Protein AF-A0AA35RY18-F1 (afdb_monomer_lite)

Sequence (149 aa):
MKRLQQLGIGSKKKQAEPLTDEEEEVLWQKGLLGDHTPKAIINTTVFMNGLYFALRSGKEHRELRFNPSQISLVERTGERPYLEYTEDGSKNRPGGLRGLRIGHKTVKHHANLTDPSRCFVRLFSLYKSRCPPNPKSNSFYLQCLLVFS

Structure (mmCIF, N/CA/C/O backbone):
data_AF-A0AA35RY18-F1
#
_entry.id   AF-A0AA35RY18-F1
#
loop_
_atom_site.group_PDB
_atom_site.id
_atom_site.type_symbol
_atom_site.label_atom_id
_atom_site.label_alt_id
_atom_site.label_comp_id
_atom_site.label_asym_id
_atom_site.label_entity_id
_atom_site.label_seq_id
_atom_site.pdbx_PDB_ins_code
_atom_site.Cartn_x
_atom_site.Cartn_y
_atom_site.Cartn_z
_atom_site.occupancy
_atom_site.B_iso_or_equiv
_atom_site.auth_seq_id
_atom_site.auth_comp_id
_atom_site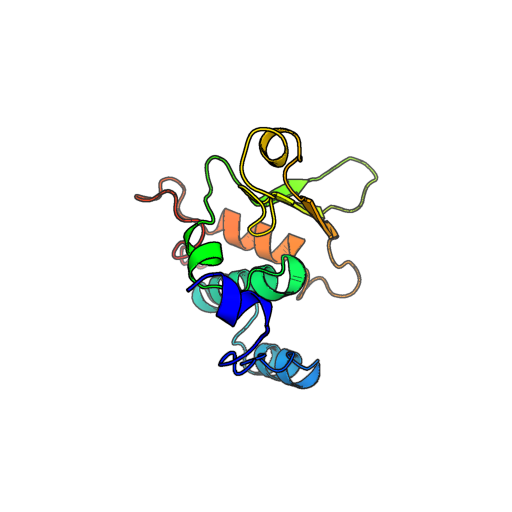.auth_asym_id
_atom_site.auth_atom_id
_atom_site.pdbx_PDB_model_num
ATOM 1 N N . MET A 1 1 ? -12.825 37.585 -1.416 1.00 48.09 1 MET A N 1
ATOM 2 C CA . MET A 1 1 ? -12.818 36.177 -0.943 1.00 48.09 1 MET A CA 1
ATOM 3 C C . MET A 1 1 ? -11.485 35.710 -0.345 1.00 48.09 1 MET A C 1
ATOM 5 O O . MET A 1 1 ? -11.515 35.216 0.772 1.00 48.09 1 MET A O 1
ATOM 9 N N . LYS A 1 2 ? -10.320 35.892 -0.995 1.00 54.00 2 LYS A N 1
ATOM 10 C CA . LYS A 1 2 ? -9.019 35.376 -0.489 1.00 54.00 2 LYS A CA 1
ATOM 11 C C . LYS A 1 2 ? -8.588 35.881 0.907 1.00 54.00 2 LYS A C 1
ATOM 13 O O . LYS A 1 2 ? -7.936 35.144 1.635 1.00 54.00 2 LYS A O 1
ATOM 18 N N . ARG A 1 3 ? -8.985 37.100 1.302 1.00 56.06 3 ARG A N 1
ATOM 19 C CA . ARG A 1 3 ? -8.603 37.723 2.588 1.00 56.06 3 ARG A CA 1
ATOM 20 C C . ARG A 1 3 ? -9.303 37.104 3.809 1.00 56.06 3 ARG A C 1
ATOM 22 O O . ARG A 1 3 ? -8.700 37.012 4.864 1.00 56.06 3 ARG A O 1
ATOM 29 N N . LEU A 1 4 ? -10.547 36.636 3.662 1.00 60.56 4 LEU A N 1
ATOM 30 C CA . LEU A 1 4 ? -11.322 36.047 4.767 1.00 60.56 4 LEU A CA 1
ATOM 31 C C . LEU A 1 4 ? -10.869 34.616 5.093 1.00 60.56 4 LEU A C 1
ATOM 33 O O . LEU A 1 4 ? -10.753 34.260 6.260 1.00 60.56 4 LEU A O 1
ATOM 37 N N . GLN A 1 5 ? -10.521 33.828 4.068 1.00 59.25 5 GLN A N 1
ATOM 38 C CA . GLN A 1 5 ? -9.942 32.492 4.250 1.00 59.25 5 GLN A CA 1
ATOM 39 C C . GLN A 1 5 ? -8.547 32.544 4.893 1.00 59.25 5 GLN A C 1
ATOM 41 O O . GLN A 1 5 ? -8.233 31.682 5.708 1.00 59.25 5 GLN A O 1
ATOM 46 N N . GLN A 1 6 ? -7.737 33.571 4.590 1.00 61.38 6 GLN A N 1
ATOM 47 C CA . GLN A 1 6 ? -6.447 33.806 5.260 1.00 61.38 6 GLN A CA 1
ATOM 48 C C . GLN A 1 6 ? -6.588 34.107 6.758 1.00 61.38 6 GLN A C 1
ATOM 50 O O . GLN A 1 6 ? -5.695 33.768 7.524 1.00 61.38 6 GLN A O 1
ATOM 55 N N . LEU A 1 7 ? -7.706 34.708 7.176 1.00 70.44 7 LEU A N 1
ATOM 56 C CA . LEU A 1 7 ? -7.999 35.018 8.579 1.00 70.44 7 LEU A CA 1
ATOM 57 C C . LEU A 1 7 ? -8.686 33.853 9.318 1.00 70.44 7 LEU A C 1
ATOM 59 O O . LEU A 1 7 ? -9.008 33.982 10.493 1.00 70.44 7 LEU A O 1
ATOM 63 N N . GLY A 1 8 ? -8.954 32.727 8.642 1.00 60.09 8 GLY A N 1
ATOM 64 C CA . GLY A 1 8 ? -9.617 31.554 9.229 1.00 60.09 8 GLY A CA 1
ATOM 65 C C . GLY A 1 8 ? -11.109 31.736 9.545 1.00 60.09 8 GLY A C 1
ATOM 66 O O . GLY A 1 8 ? -11.744 30.813 10.056 1.00 60.09 8 GLY A O 1
ATOM 67 N N . ILE A 1 9 ? -11.693 32.893 9.221 1.00 65.25 9 ILE A N 1
ATOM 68 C CA . ILE A 1 9 ? -13.083 33.232 9.539 1.00 65.25 9 ILE A CA 1
ATOM 69 C C . ILE A 1 9 ? -14.016 32.447 8.602 1.00 65.25 9 ILE A C 1
ATOM 71 O O . ILE A 1 9 ? -14.036 32.676 7.393 1.00 65.25 9 ILE A O 1
ATOM 75 N N . GLY A 1 10 ? -14.778 31.503 9.169 1.00 60.22 10 GLY A N 1
ATOM 76 C CA . GLY A 1 10 ? -15.750 30.655 8.457 1.00 60.22 10 GLY A CA 1
ATOM 77 C C . GLY A 1 10 ? -15.300 29.212 8.179 1.00 60.22 10 GLY A C 1
ATOM 78 O O . GLY A 1 10 ? -16.104 28.403 7.717 1.00 60.22 10 GLY A O 1
ATOM 79 N N . SER A 1 11 ? -14.055 28.846 8.497 1.00 60.34 11 SER A N 1
ATOM 80 C CA . SER A 1 11 ? -13.542 27.485 8.292 1.00 60.34 11 SER A CA 1
ATOM 81 C C . SER A 1 11 ? -13.791 26.604 9.519 1.00 60.34 11 SER A C 1
ATOM 83 O O . SER A 1 11 ? -12.956 26.529 10.418 1.00 60.34 11 SER A O 1
ATOM 85 N N . LYS A 1 12 ? -14.917 25.879 9.562 1.00 67.19 12 LYS A N 1
ATOM 86 C CA . LYS A 1 12 ? -15.060 24.751 10.500 1.00 67.19 12 LYS A CA 1
ATOM 87 C C . LYS A 1 12 ? -14.121 23.630 10.050 1.00 67.19 12 LYS A C 1
ATOM 89 O O . LYS A 1 12 ? -14.361 23.007 9.016 1.00 67.19 12 LYS A O 1
ATOM 94 N N . LYS A 1 13 ? -13.046 23.380 10.802 1.00 62.50 13 LYS A N 1
ATOM 95 C CA . LYS A 1 13 ? -12.167 22.226 10.574 1.00 62.50 13 LYS A CA 1
ATOM 96 C C . LYS A 1 13 ? -12.977 20.947 10.809 1.00 62.50 13 LYS A C 1
ATOM 98 O O . LYS A 1 13 ? -13.270 20.607 11.947 1.00 62.50 13 LYS A O 1
ATOM 103 N N . LYS A 1 14 ? -13.367 20.262 9.733 1.00 66.62 14 LYS A N 1
ATOM 104 C CA . LYS A 1 14 ? -13.904 18.896 9.783 1.00 66.62 14 LYS A CA 1
ATOM 105 C C . LYS A 1 14 ? -12.731 17.932 9.638 1.00 66.62 14 LYS A C 1
ATOM 107 O O . LYS A 1 14 ? -12.422 17.499 8.531 1.00 66.62 14 LYS A O 1
ATOM 112 N N . GLN A 1 15 ? -12.007 17.714 10.729 1.00 70.81 15 GLN A N 1
ATOM 113 C CA . GLN A 1 15 ? -10.940 16.722 10.762 1.00 70.81 15 GLN A CA 1
ATOM 114 C C . GLN A 1 15 ? -11.571 15.347 10.991 1.00 70.81 15 GLN A C 1
ATOM 116 O O . GLN A 1 15 ? -12.413 15.211 11.872 1.00 70.81 15 GLN A O 1
ATOM 121 N N . ALA A 1 16 ? -11.207 14.367 10.165 1.00 74.25 16 ALA A N 1
ATOM 122 C CA . ALA A 1 16 ? -11.584 12.982 10.414 1.00 74.25 16 ALA A CA 1
ATOM 123 C C . ALA A 1 16 ? -10.782 12.447 11.606 1.00 74.25 16 ALA A C 1
ATOM 125 O O . ALA A 1 16 ? -9.601 12.784 11.752 1.00 74.25 16 ALA A O 1
ATOM 126 N N . GLU A 1 17 ? -11.429 11.640 12.439 1.00 83.00 17 GLU A N 1
ATOM 127 C CA . GLU A 1 17 ? -10.763 10.906 13.512 1.00 83.00 17 GLU A CA 1
ATOM 128 C C . GLU A 1 17 ? -9.800 9.868 12.908 1.00 83.00 17 GLU A C 1
ATOM 130 O O . GLU A 1 17 ? -10.065 9.347 11.817 1.00 83.00 17 GLU A O 1
ATOM 135 N N . PRO A 1 18 ? -8.636 9.631 13.538 1.00 85.12 18 PRO A N 1
ATOM 136 C CA . PRO A 1 18 ? -7.722 8.586 13.098 1.00 85.12 18 PRO A CA 1
ATOM 137 C C . PRO A 1 18 ? -8.338 7.204 13.343 1.00 85.12 18 PRO A C 1
ATOM 139 O O . PRO A 1 18 ? -9.027 7.011 14.338 1.00 85.12 18 PRO A O 1
ATOM 142 N N . LEU A 1 19 ? -8.044 6.256 12.452 1.00 87.94 19 LEU A N 1
ATOM 143 C CA . LEU A 1 19 ? -8.371 4.845 12.651 1.00 87.94 19 LEU A CA 1
ATOM 144 C C . LEU A 1 19 ? -7.549 4.288 13.821 1.00 87.94 19 LEU A C 1
ATOM 146 O O . LEU A 1 19 ? -6.339 4.533 13.861 1.00 87.94 19 LEU A O 1
ATOM 150 N N . THR A 1 20 ? -8.178 3.550 14.736 1.00 94.44 20 THR A N 1
ATOM 151 C CA . THR A 1 20 ? -7.463 2.867 15.829 1.00 94.44 20 THR A CA 1
ATOM 152 C C . THR A 1 20 ? -7.016 1.456 15.440 1.00 94.44 20 THR A C 1
ATOM 154 O O . THR A 1 20 ? -7.559 0.844 14.516 1.00 94.44 20 THR A O 1
ATOM 157 N N . ASP A 1 21 ? -6.039 0.916 16.172 1.00 93.19 21 ASP A N 1
ATOM 158 C CA . ASP A 1 21 ? -5.541 -0.447 15.957 1.00 93.19 21 ASP A CA 1
ATOM 159 C C . ASP A 1 21 ? -6.649 -1.491 16.199 1.00 93.19 21 ASP A C 1
ATOM 161 O O . ASP A 1 21 ? -6.733 -2.495 15.491 1.00 93.19 21 ASP A O 1
ATOM 165 N N . GLU A 1 22 ? -7.552 -1.240 17.153 1.00 96.31 22 GLU A N 1
ATOM 166 C CA . GLU A 1 22 ? -8.703 -2.105 17.428 1.00 96.31 22 GLU A CA 1
ATOM 167 C C . GLU A 1 22 ? -9.728 -2.074 16.290 1.00 96.31 22 GLU A C 1
ATOM 169 O O . GLU A 1 22 ? -10.279 -3.114 15.923 1.00 96.31 22 GLU A O 1
ATOM 174 N N . GLU A 1 23 ? -9.990 -0.899 15.712 1.00 95.44 23 GLU A N 1
ATOM 175 C CA . GLU A 1 23 ? -10.873 -0.776 14.552 1.00 95.44 23 GLU A CA 1
ATOM 176 C C . GLU A 1 23 ? -10.293 -1.507 13.342 1.00 95.44 23 GLU A C 1
ATOM 178 O O . GLU A 1 23 ? -11.022 -2.236 12.663 1.00 95.44 23 GLU A O 1
ATOM 183 N N . GLU A 1 24 ? -8.987 -1.365 13.094 1.00 95.62 24 GLU A N 1
ATOM 184 C CA . GLU A 1 24 ? -8.292 -2.129 12.059 1.00 95.62 24 GLU A CA 1
ATOM 185 C C . GLU A 1 24 ? -8.408 -3.639 12.316 1.00 95.62 24 GLU A C 1
ATOM 187 O O . GLU A 1 24 ? -8.781 -4.392 11.410 1.00 95.62 24 GLU A O 1
ATOM 192 N N . GLU A 1 25 ? -8.154 -4.094 13.543 1.00 96.81 25 GLU A N 1
ATOM 193 C CA . GLU A 1 25 ? -8.248 -5.508 13.912 1.00 96.81 25 GLU A CA 1
ATOM 194 C C . GLU A 1 25 ? -9.650 -6.075 13.660 1.00 96.81 25 GLU A C 1
ATOM 196 O O . GLU A 1 25 ? -9.791 -7.170 13.109 1.00 96.81 25 GLU A O 1
ATOM 201 N N . VAL A 1 26 ? -10.704 -5.313 13.959 1.00 97.69 26 VAL A N 1
ATOM 202 C CA . VAL A 1 26 ? -12.087 -5.714 13.661 1.00 97.69 26 VAL A CA 1
ATOM 203 C C . VAL A 1 26 ? -12.305 -5.924 12.158 1.00 97.69 26 VAL A C 1
ATOM 205 O O . VAL A 1 26 ? -13.037 -6.842 11.773 1.00 97.69 26 VAL A O 1
ATOM 208 N N . LEU A 1 27 ? -11.690 -5.115 11.28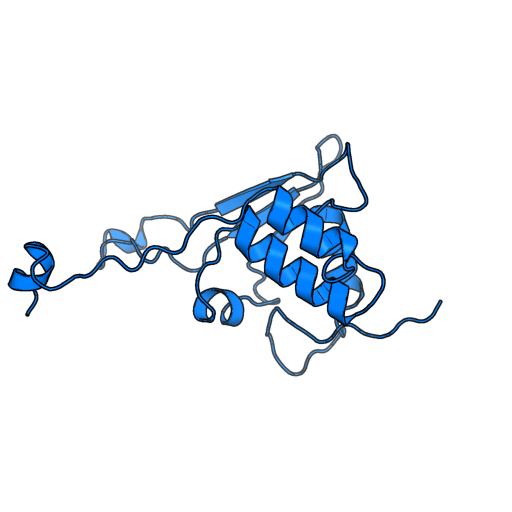8 1.00 97.44 27 LEU A N 1
ATOM 209 C CA . LEU A 1 27 ? -11.796 -5.290 9.834 1.00 97.44 27 LEU A CA 1
ATOM 210 C C . LEU A 1 27 ? -11.132 -6.594 9.369 1.00 97.44 27 LEU A C 1
ATOM 212 O O . LEU A 1 27 ? -11.686 -7.288 8.507 1.00 97.44 27 LEU A O 1
ATOM 216 N N . TRP A 1 28 ? -9.983 -6.941 9.952 1.00 97.56 28 TRP A N 1
ATOM 217 C CA . TRP A 1 28 ? -9.296 -8.208 9.694 1.00 97.56 28 TRP A CA 1
ATOM 218 C C . TRP A 1 28 ? -10.116 -9.405 10.182 1.00 97.56 28 TRP A C 1
ATOM 220 O O . TRP A 1 28 ? -10.385 -10.320 9.404 1.00 97.56 28 TRP A O 1
ATOM 230 N N . GLN A 1 29 ? -10.585 -9.377 11.431 1.00 97.19 29 GLN A N 1
ATOM 231 C CA . GLN A 1 29 ? -11.355 -10.472 12.034 1.00 97.19 29 GLN A CA 1
ATOM 232 C C . GLN A 1 29 ? -12.682 -10.735 11.321 1.00 97.19 29 GLN A C 1
ATOM 234 O O . GLN A 1 29 ? -13.103 -11.882 11.186 1.00 97.19 29 GLN A O 1
ATOM 239 N N . LYS A 1 30 ? -13.337 -9.682 10.820 1.00 97.19 30 LYS A N 1
ATOM 240 C CA . LYS A 1 30 ? -14.575 -9.808 10.037 1.00 97.19 30 LYS A CA 1
ATOM 241 C C . LYS A 1 30 ? -14.348 -10.264 8.592 1.00 97.19 30 LYS A C 1
ATOM 243 O O . LYS A 1 30 ? -15.320 -10.371 7.847 1.00 97.19 30 LYS A O 1
ATOM 248 N N . GLY A 1 31 ? -13.102 -10.485 8.167 1.00 96.31 31 GLY A N 1
ATOM 249 C CA . GLY A 1 31 ? -12.779 -10.849 6.786 1.00 96.31 31 GLY A CA 1
ATOM 250 C C . GLY A 1 31 ? -13.100 -9.741 5.779 1.00 96.31 31 GLY A C 1
ATOM 251 O O . GLY A 1 31 ? -13.312 -10.005 4.598 1.00 96.31 31 GLY A O 1
ATOM 252 N N . LEU A 1 32 ? -13.167 -8.480 6.217 1.00 97.00 32 LEU A N 1
ATOM 253 C CA . LEU A 1 32 ? -13.320 -7.352 5.291 1.00 97.00 32 LEU A CA 1
ATOM 254 C C . LEU A 1 32 ? -12.003 -7.046 4.570 1.00 97.00 32 LEU A C 1
ATOM 256 O O . LEU A 1 32 ? -12.029 -6.529 3.447 1.00 97.00 32 LEU A O 1
ATOM 260 N N . LEU A 1 33 ? -10.890 -7.403 5.214 1.00 97.94 33 LEU A N 1
ATOM 261 C CA . LEU A 1 33 ? -9.527 -7.369 4.701 1.00 97.94 33 LEU A CA 1
ATOM 262 C C . LEU A 1 33 ? -8.968 -8.800 4.579 1.00 97.94 33 LEU A C 1
ATOM 264 O O . LEU A 1 33 ? -9.484 -9.745 5.175 1.00 97.94 33 LEU A O 1
ATOM 268 N N . GLY A 1 34 ? -7.916 -8.964 3.785 1.00 96.50 34 GLY A N 1
ATOM 269 C CA . GLY A 1 34 ? -7.284 -10.237 3.453 1.00 96.50 34 GLY A CA 1
ATOM 270 C C . GLY A 1 34 ? -7.345 -10.576 1.966 1.00 96.50 34 GLY A C 1
ATOM 271 O O . GLY A 1 34 ? -7.649 -9.742 1.113 1.00 96.50 34 GLY A O 1
ATOM 272 N N . ASP A 1 35 ? -7.036 -11.832 1.658 1.00 95.81 35 ASP A N 1
ATOM 273 C CA . ASP A 1 35 ? -6.864 -12.342 0.295 1.00 95.81 35 ASP A CA 1
ATOM 274 C C . ASP A 1 35 ? -7.777 -13.521 -0.075 1.00 95.81 35 ASP A C 1
ATOM 276 O O . ASP A 1 35 ? -7.679 -14.078 -1.168 1.00 95.81 35 ASP A O 1
ATOM 280 N N . HIS A 1 36 ? -8.716 -13.863 0.803 1.00 94.44 36 HIS A N 1
ATOM 281 C CA . HIS A 1 36 ? -9.625 -15.002 0.665 1.00 94.44 36 HIS A CA 1
ATOM 282 C C . HIS A 1 36 ? -10.705 -14.816 -0.420 1.00 94.44 36 HIS A C 1
ATOM 284 O O . HIS A 1 36 ? -11.277 -15.795 -0.892 1.00 94.44 36 HIS A O 1
ATOM 290 N N . THR A 1 37 ? -11.001 -13.581 -0.849 1.00 94.25 37 THR A N 1
ATOM 291 C CA . THR A 1 37 ? -11.921 -13.302 -1.970 1.00 94.25 37 THR A CA 1
ATOM 292 C C . THR A 1 37 ? -11.426 -12.137 -2.830 1.00 94.25 37 THR A C 1
ATOM 294 O O . THR A 1 37 ? -10.752 -11.245 -2.311 1.00 94.25 37 THR A O 1
ATOM 297 N N . PRO A 1 38 ? -11.818 -12.045 -4.120 1.00 94.00 38 PRO A N 1
ATOM 298 C CA . PRO A 1 38 ? -11.524 -10.875 -4.957 1.00 94.00 38 PRO A CA 1
ATOM 299 C C . PRO A 1 38 ? -11.924 -9.544 -4.316 1.00 94.00 38 PRO A C 1
ATOM 301 O O . PRO A 1 38 ? -11.196 -8.559 -4.411 1.00 94.00 38 PRO A O 1
ATOM 304 N N . LYS A 1 39 ? -13.075 -9.520 -3.634 1.00 94.62 39 LYS A N 1
ATOM 305 C CA . LYS A 1 39 ? -13.572 -8.329 -2.944 1.00 94.62 39 LYS A CA 1
ATOM 306 C C . LYS A 1 39 ? -12.686 -7.964 -1.753 1.00 94.62 39 LYS A C 1
ATOM 308 O O . LYS A 1 39 ? -12.337 -6.796 -1.616 1.00 94.62 39 LYS A O 1
ATOM 313 N N . ALA A 1 40 ? -12.283 -8.943 -0.942 1.00 96.12 40 ALA A N 1
ATOM 314 C CA . ALA A 1 40 ? -11.361 -8.715 0.168 1.00 96.12 40 ALA A CA 1
ATOM 315 C C . ALA A 1 40 ? -9.998 -8.201 -0.320 1.00 96.12 40 ALA A C 1
ATOM 317 O O . ALA A 1 40 ? -9.488 -7.238 0.244 1.00 96.12 40 ALA A O 1
ATOM 318 N N . ILE A 1 41 ? -9.455 -8.741 -1.420 1.00 96.62 41 ILE A N 1
ATOM 319 C CA . ILE A 1 41 ? -8.188 -8.264 -2.003 1.00 96.62 41 ILE A CA 1
ATOM 320 C C . ILE A 1 41 ? -8.290 -6.778 -2.379 1.00 96.62 41 ILE A C 1
ATOM 322 O O . ILE A 1 41 ? -7.415 -5.982 -2.026 1.00 96.62 41 ILE A O 1
ATOM 326 N N . ILE A 1 42 ? -9.366 -6.379 -3.068 1.00 96.12 42 ILE A N 1
ATOM 327 C CA . ILE A 1 42 ? -9.578 -4.979 -3.472 1.00 96.12 42 ILE A CA 1
ATOM 328 C C . ILE A 1 42 ? -9.760 -4.085 -2.246 1.00 96.12 42 ILE A C 1
ATOM 330 O O . ILE A 1 42 ? -9.1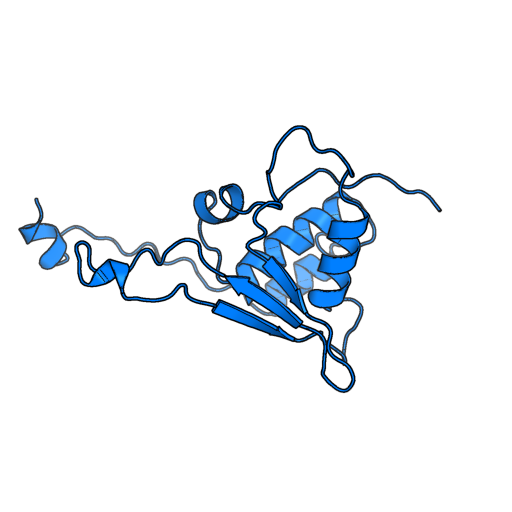02 -3.050 -2.156 1.00 96.12 42 ILE A O 1
ATOM 334 N N . ASN A 1 43 ? -10.603 -4.487 -1.291 1.00 96.94 43 ASN A N 1
ATOM 335 C CA . ASN A 1 43 ? -10.820 -3.744 -0.049 1.00 96.94 43 ASN A CA 1
ATOM 336 C C . ASN A 1 43 ? -9.503 -3.516 0.698 1.00 96.94 43 ASN A C 1
ATOM 338 O O . ASN A 1 43 ? -9.194 -2.389 1.075 1.00 96.94 43 ASN A O 1
ATOM 342 N N . THR A 1 44 ? -8.698 -4.569 0.833 1.00 97.88 44 THR A N 1
ATOM 343 C CA . THR A 1 44 ? -7.375 -4.524 1.467 1.00 97.88 44 THR A CA 1
ATOM 344 C C . THR A 1 44 ? -6.442 -3.580 0.738 1.00 97.88 44 THR A C 1
ATOM 346 O O . THR A 1 44 ? -5.775 -2.760 1.359 1.00 97.88 44 THR A O 1
ATOM 349 N N . THR A 1 45 ? -6.441 -3.630 -0.591 1.00 97.62 45 THR A N 1
ATOM 350 C CA . THR A 1 45 ? -5.615 -2.745 -1.412 1.00 97.62 45 THR A CA 1
ATOM 351 C C . THR A 1 45 ? -6.040 -1.284 -1.256 1.00 97.62 45 THR A C 1
ATOM 353 O O . THR A 1 45 ? -5.185 -0.408 -1.142 1.00 97.62 45 THR A O 1
ATOM 356 N N . VAL A 1 46 ? -7.342 -0.980 -1.236 1.00 96.81 46 VAL A N 1
ATOM 357 C CA . VAL A 1 46 ? -7.850 0.383 -0.991 1.00 96.81 46 VAL A CA 1
ATOM 358 C C . VAL A 1 46 ? -7.450 0.859 0.405 1.00 96.81 46 VAL A C 1
ATOM 360 O O . VAL A 1 46 ? -6.891 1.948 0.534 1.00 96.81 46 VAL A O 1
ATOM 363 N N . PHE A 1 47 ? -7.682 0.026 1.420 1.00 97.25 47 PHE A N 1
ATOM 364 C CA . PHE A 1 47 ? -7.367 0.310 2.816 1.00 97.25 47 PHE A CA 1
ATOM 365 C C . PHE A 1 47 ? -5.874 0.601 3.017 1.00 97.25 47 PHE A C 1
ATOM 367 O O . PHE A 1 47 ? -5.514 1.680 3.481 1.00 97.25 47 PHE A O 1
ATOM 374 N N . MET A 1 48 ? -4.995 -0.301 2.573 1.00 97.50 48 MET A N 1
ATOM 375 C CA . MET A 1 48 ? -3.545 -0.168 2.743 1.00 97.50 48 MET A CA 1
ATOM 376 C C . MET A 1 48 ? -2.948 0.998 1.949 1.00 97.50 48 MET A C 1
ATOM 378 O O . MET A 1 48 ? -2.023 1.650 2.428 1.00 97.50 48 MET A O 1
ATOM 382 N N . ASN A 1 49 ? -3.493 1.320 0.770 1.00 97.00 49 ASN A N 1
ATOM 383 C CA . ASN A 1 49 ? -3.111 2.539 0.052 1.00 97.00 49 ASN A CA 1
ATOM 384 C C . ASN A 1 49 ? -3.459 3.802 0.855 1.00 97.00 49 ASN A C 1
ATOM 386 O O . ASN A 1 49 ? -2.661 4.736 0.921 1.00 97.00 49 ASN A O 1
ATOM 390 N N . GLY A 1 50 ? -4.643 3.836 1.472 1.00 95.06 50 GLY A N 1
ATOM 391 C CA . GLY A 1 50 ? -5.044 4.941 2.342 1.00 95.06 50 GLY A CA 1
ATOM 392 C C . GLY A 1 50 ? -4.146 5.054 3.573 1.00 95.06 50 GLY A C 1
ATOM 393 O O . GLY A 1 50 ? -3.656 6.141 3.879 1.00 95.06 50 GLY A O 1
ATOM 394 N N . LEU A 1 51 ? -3.876 3.920 4.224 1.00 94.56 51 LEU A N 1
ATOM 395 C CA . LEU A 1 51 ? -3.095 3.839 5.455 1.00 94.56 51 LEU A CA 1
ATOM 396 C C . LEU A 1 51 ? -1.616 4.197 5.240 1.00 94.56 51 LEU A C 1
ATOM 398 O O . LEU A 1 51 ? -1.096 5.097 5.896 1.00 94.56 51 LEU A O 1
ATOM 402 N N . TYR A 1 52 ? -0.936 3.534 4.301 1.00 95.38 52 TYR A N 1
ATOM 403 C CA . TYR A 1 52 ? 0.521 3.643 4.155 1.00 95.38 52 TYR A CA 1
ATOM 404 C C . TYR A 1 52 ? 0.979 4.708 3.158 1.00 95.38 52 TYR A C 1
ATOM 406 O O . TYR A 1 52 ? 2.081 5.235 3.303 1.00 95.38 52 TYR A O 1
ATOM 414 N N . PHE A 1 53 ? 0.157 5.058 2.164 1.00 94.38 53 PHE A N 1
ATOM 415 C CA . PHE A 1 53 ? 0.473 6.127 1.206 1.00 94.38 53 PHE A CA 1
ATOM 416 C C . PHE A 1 53 ? -0.299 7.419 1.467 1.00 94.38 53 PHE A C 1
ATOM 418 O O . PHE A 1 53 ? -0.175 8.376 0.702 1.00 94.38 53 PHE A O 1
ATOM 425 N N . ALA A 1 54 ? -1.05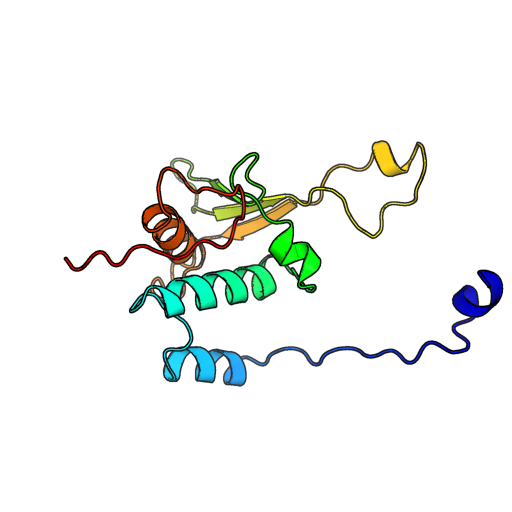7 7.475 2.566 1.00 90.00 54 ALA A N 1
ATOM 426 C CA . ALA A 1 54 ? -1.800 8.652 2.999 1.00 90.00 54 ALA A CA 1
ATOM 427 C C . ALA A 1 54 ? -2.729 9.224 1.909 1.00 90.00 54 ALA A C 1
ATOM 429 O O . ALA A 1 54 ? -2.905 10.447 1.814 1.00 90.00 54 ALA A O 1
ATOM 430 N N . LEU A 1 55 ? -3.330 8.347 1.095 1.00 91.44 55 LEU A N 1
ATOM 431 C CA . LEU A 1 55 ? -4.376 8.722 0.145 1.00 91.44 55 LEU A CA 1
ATOM 432 C C . LEU A 1 55 ? -5.666 8.972 0.929 1.00 91.44 55 LEU A C 1
ATOM 434 O O . LEU A 1 55 ? -6.187 8.077 1.584 1.00 91.44 55 LEU A O 1
ATOM 438 N N . ARG A 1 56 ? -6.165 10.211 0.918 1.00 84.88 56 ARG A N 1
ATOM 439 C CA . ARG A 1 56 ? -7.261 10.635 1.815 1.00 84.88 56 ARG A CA 1
ATOM 440 C C . ARG A 1 56 ? -8.575 10.866 1.090 1.00 84.88 56 ARG A C 1
ATOM 442 O O . ARG A 1 56 ? -9.639 10.845 1.697 1.00 84.88 56 ARG A O 1
ATOM 449 N N . SER A 1 57 ? -8.512 11.178 -0.198 1.00 86.25 57 SER A N 1
ATOM 450 C CA . SER A 1 57 ? -9.673 11.569 -0.992 1.00 86.25 57 SER A CA 1
ATOM 451 C C . SER A 1 57 ? -10.006 10.524 -2.046 1.00 86.25 57 SER A C 1
ATOM 453 O O . SER A 1 57 ? -9.122 9.992 -2.714 1.00 86.25 57 SER A O 1
ATOM 455 N N . GLY A 1 58 ? -11.301 10.314 -2.302 1.00 89.81 58 GLY A N 1
ATOM 456 C CA . GLY A 1 58 ? -11.732 9.468 -3.420 1.00 89.81 58 GLY A CA 1
ATOM 457 C C . GLY A 1 58 ? -11.182 9.930 -4.776 1.00 89.81 58 GLY A C 1
ATOM 458 O O . GLY A 1 58 ? -11.063 9.124 -5.689 1.00 89.81 58 GLY A O 1
ATOM 459 N N . LYS A 1 59 ? -10.811 11.212 -4.916 1.00 89.94 59 LYS A N 1
ATOM 460 C CA . LYS A 1 59 ? -10.112 11.721 -6.100 1.00 89.94 59 LYS A CA 1
ATOM 461 C C . LYS A 1 59 ? -8.707 11.121 -6.235 1.00 89.94 59 LYS A C 1
ATOM 463 O O . LYS A 1 59 ? -8.423 10.581 -7.291 1.00 89.94 59 LYS A O 1
ATOM 468 N N . GLU A 1 60 ? -7.892 11.147 -5.180 1.00 91.12 60 GLU A N 1
ATOM 469 C CA . GLU A 1 60 ? -6.542 10.552 -5.197 1.00 91.12 60 GLU A CA 1
ATOM 470 C C . GLU A 1 60 ? -6.595 9.058 -5.522 1.00 91.12 60 GLU A C 1
ATOM 472 O O . GLU A 1 60 ? -5.859 8.587 -6.380 1.00 91.12 60 GLU A O 1
ATOM 477 N N . HIS A 1 61 ? -7.532 8.329 -4.908 1.00 94.81 61 HIS A N 1
ATOM 478 C CA . HIS A 1 61 ? -7.746 6.917 -5.223 1.00 94.81 61 HIS A CA 1
ATOM 479 C C . HIS A 1 61 ? -8.145 6.696 -6.691 1.00 94.81 61 HIS A C 1
ATOM 481 O O . HIS A 1 61 ? -7.612 5.803 -7.342 1.00 94.81 61 HIS A O 1
ATOM 487 N N . ARG A 1 62 ? -9.064 7.501 -7.242 1.00 93.19 62 ARG A N 1
ATOM 488 C CA . ARG A 1 62 ? -9.491 7.381 -8.651 1.00 93.19 62 ARG A CA 1
ATOM 489 C C . ARG A 1 62 ? -8.413 7.792 -9.652 1.00 93.19 62 ARG A C 1
ATOM 491 O O . ARG A 1 62 ? -8.464 7.352 -10.795 1.00 93.19 62 ARG A O 1
ATOM 498 N N . GLU A 1 63 ? -7.483 8.645 -9.240 1.00 92.88 63 GLU A N 1
ATOM 499 C CA . GLU A 1 63 ? -6.364 9.095 -10.065 1.00 92.88 63 GLU A CA 1
ATOM 500 C C . GLU A 1 63 ? -5.216 8.085 -10.107 1.00 92.88 63 GLU A C 1
ATOM 502 O O . GLU A 1 63 ? -4.362 8.232 -10.974 1.00 92.88 63 GLU A O 1
ATOM 507 N N . LEU A 1 64 ? -5.190 7.061 -9.244 1.00 94.88 64 LEU A N 1
ATOM 508 C CA . LEU A 1 64 ? -4.210 5.981 -9.350 1.00 94.88 64 LEU A CA 1
ATOM 509 C C . LEU A 1 64 ? -4.369 5.208 -10.668 1.00 94.88 64 LEU A C 1
ATOM 511 O O . LEU A 1 64 ? -5.485 4.859 -11.075 1.00 94.88 64 LEU A O 1
ATOM 515 N N . ARG A 1 65 ? -3.238 4.880 -11.305 1.00 93.56 65 ARG A N 1
ATOM 516 C CA . ARG A 1 65 ? -3.180 4.190 -12.606 1.00 93.56 65 ARG A CA 1
ATOM 517 C C . ARG A 1 65 ? -2.130 3.082 -12.647 1.00 93.56 65 ARG A C 1
ATOM 519 O O . ARG A 1 65 ? -1.192 3.077 -11.852 1.00 93.56 65 ARG A O 1
ATOM 526 N N . PHE A 1 66 ? -2.277 2.167 -13.610 1.00 90.44 66 PHE A N 1
ATOM 527 C CA . PHE A 1 66 ? -1.270 1.138 -13.907 1.00 90.44 66 PHE A CA 1
ATOM 528 C C . PHE A 1 66 ? -0.208 1.601 -14.909 1.00 90.44 66 PHE A C 1
ATOM 530 O O . PHE A 1 66 ? 0.910 1.088 -14.870 1.00 90.44 66 PHE A O 1
ATOM 537 N N . ASN A 1 67 ? -0.529 2.550 -15.796 1.00 89.62 67 ASN A N 1
ATOM 538 C CA . ASN A 1 67 ? 0.405 3.033 -16.812 1.00 89.62 67 ASN A CA 1
ATOM 539 C C . ASN A 1 67 ? 0.286 4.554 -17.083 1.00 89.62 67 ASN A C 1
ATOM 541 O O . ASN A 1 67 ? -0.717 4.989 -17.642 1.00 89.62 67 ASN A O 1
ATOM 545 N N . PRO A 1 68 ? 1.280 5.388 -16.737 1.00 89.56 68 PRO A N 1
ATOM 546 C CA . PRO A 1 68 ? 2.432 5.043 -15.912 1.00 89.56 68 PRO A CA 1
ATOM 547 C C . PRO A 1 68 ? 1.974 4.676 -14.494 1.00 89.56 68 PRO A C 1
ATOM 549 O O . PRO A 1 68 ? 1.059 5.302 -13.953 1.00 89.56 68 PRO A O 1
ATOM 552 N N . SER A 1 69 ? 2.587 3.645 -13.909 1.00 91.50 69 SER A N 1
ATOM 553 C CA . SER A 1 69 ? 2.255 3.209 -12.550 1.00 91.50 69 SER A CA 1
ATOM 554 C C . SER A 1 69 ? 2.766 4.222 -11.533 1.00 91.50 69 SER A C 1
ATOM 556 O O . SER A 1 69 ? 3.942 4.576 -11.555 1.00 91.50 69 SER A O 1
ATOM 558 N N . GLN A 1 70 ? 1.905 4.647 -10.610 1.00 95.00 70 GLN A N 1
ATOM 559 C CA . GLN A 1 70 ? 2.316 5.483 -9.472 1.00 95.00 70 GLN A CA 1
ATOM 560 C C . GLN A 1 70 ? 2.840 4.653 -8.300 1.00 95.00 70 GLN A C 1
ATOM 562 O O . GLN A 1 70 ? 3.520 5.197 -7.438 1.00 95.00 70 GLN A O 1
ATOM 567 N N . ILE A 1 71 ? 2.510 3.358 -8.256 1.00 96.62 71 ILE A N 1
ATOM 568 C CA . ILE A 1 71 ? 2.961 2.428 -7.219 1.00 96.62 71 ILE A CA 1
ATOM 569 C C . ILE A 1 71 ? 3.766 1.317 -7.885 1.00 96.62 71 ILE A C 1
ATOM 571 O O . ILE A 1 71 ? 3.252 0.591 -8.745 1.00 96.62 71 ILE A O 1
ATOM 575 N N . SER A 1 72 ? 5.019 1.170 -7.478 1.00 95.81 72 SER A N 1
ATOM 576 C CA . SER A 1 72 ? 5.947 0.190 -8.036 1.00 95.81 72 SER A CA 1
ATOM 577 C C . SER A 1 72 ? 6.451 -0.748 -6.950 1.00 95.81 72 SER A C 1
ATOM 579 O O . SER A 1 72 ? 6.808 -0.308 -5.861 1.00 95.81 72 SER A O 1
ATOM 581 N N . LEU A 1 73 ? 6.483 -2.045 -7.258 1.00 97.25 73 LEU A N 1
ATOM 582 C CA . LEU A 1 73 ? 7.180 -3.039 -6.449 1.00 97.25 73 LEU A CA 1
ATOM 583 C C . LEU A 1 73 ? 8.669 -2.980 -6.792 1.00 97.25 73 LEU A C 1
ATOM 585 O O . LEU A 1 73 ? 9.030 -3.080 -7.963 1.00 97.25 73 LEU A O 1
ATOM 589 N N . VAL A 1 74 ? 9.508 -2.803 -5.775 1.00 97.62 74 VAL A N 1
ATOM 590 C CA . VAL A 1 74 ? 10.964 -2.767 -5.904 1.00 97.62 74 VAL A CA 1
ATOM 591 C C . VAL A 1 74 ? 11.557 -3.950 -5.153 1.00 97.62 74 VAL A C 1
ATOM 593 O O . VAL A 1 74 ? 11.416 -4.068 -3.934 1.00 97.62 74 VAL A O 1
ATOM 596 N N . GLU A 1 75 ? 12.253 -4.801 -5.899 1.00 96.50 75 GLU A N 1
ATOM 597 C CA . GLU A 1 75 ? 12.970 -5.971 -5.401 1.00 96.50 75 GLU A CA 1
ATOM 598 C C . GLU A 1 75 ? 14.434 -5.845 -5.819 1.00 96.50 75 GLU A C 1
ATOM 600 O O . GLU A 1 75 ? 14.744 -5.637 -6.994 1.00 96.50 75 GLU A O 1
ATOM 605 N N . ARG A 1 76 ? 15.345 -5.903 -4.845 1.00 95.19 76 ARG A N 1
ATOM 606 C CA . ARG A 1 76 ? 16.791 -5.805 -5.062 1.00 95.19 76 ARG A CA 1
ATOM 607 C C . ARG A 1 76 ? 17.473 -6.926 -4.298 1.00 95.19 76 ARG A C 1
ATOM 609 O O . ARG A 1 76 ? 17.107 -7.208 -3.158 1.00 95.19 76 ARG A O 1
ATOM 616 N N . THR A 1 77 ? 18.455 -7.566 -4.922 1.00 94.88 77 THR A N 1
ATOM 617 C CA . THR A 1 77 ? 19.211 -8.660 -4.305 1.00 94.88 77 THR A CA 1
ATOM 618 C C . THR A 1 77 ? 19.827 -8.199 -2.985 1.00 94.88 77 THR A C 1
ATOM 620 O O . THR A 1 77 ? 20.577 -7.228 -2.961 1.00 94.88 77 THR A O 1
ATOM 623 N N . GLY A 1 78 ? 19.511 -8.898 -1.893 1.00 93.38 78 GLY A N 1
ATOM 624 C CA . GLY A 1 78 ? 20.024 -8.582 -0.557 1.00 93.38 78 GLY A CA 1
ATOM 625 C C . GLY A 1 78 ? 19.284 -7.460 0.182 1.00 93.38 78 GLY A C 1
ATOM 626 O O . GLY A 1 78 ? 19.637 -7.167 1.321 1.00 93.38 78 GLY A O 1
ATOM 627 N N . GLU A 1 79 ? 18.246 -6.861 -0.408 1.00 95.69 79 GLU A N 1
ATOM 628 C CA . GLU A 1 79 ? 17.424 -5.841 0.248 1.00 95.69 79 GLU A CA 1
ATOM 629 C C . GLU A 1 79 ? 15.997 -6.336 0.502 1.00 95.69 79 GLU A C 1
ATOM 631 O O . GLU A 1 79 ? 15.444 -7.161 -0.225 1.00 95.69 79 GLU A O 1
ATOM 636 N N . ARG A 1 80 ? 15.363 -5.782 1.540 1.00 96.06 80 ARG A N 1
ATOM 637 C CA . ARG A 1 80 ? 13.956 -6.046 1.850 1.00 96.06 80 ARG A CA 1
ATOM 638 C C . ARG A 1 80 ? 13.062 -5.416 0.771 1.00 96.06 80 ARG A C 1
ATOM 640 O O . ARG A 1 80 ? 13.112 -4.190 0.630 1.00 96.06 80 ARG A O 1
ATOM 647 N N . PRO A 1 81 ? 12.201 -6.195 0.084 1.00 97.88 81 PRO A N 1
ATOM 648 C CA . PRO A 1 81 ? 11.273 -5.665 -0.909 1.00 97.88 81 PRO A CA 1
ATOM 649 C C . PRO A 1 81 ? 10.401 -4.545 -0.349 1.00 97.88 81 PRO A C 1
ATOM 651 O O . PRO A 1 81 ? 10.023 -4.561 0.829 1.00 97.88 81 PRO A O 1
ATOM 654 N N . TYR A 1 82 ? 10.056 -3.577 -1.189 1.00 98.31 82 TYR A N 1
ATOM 655 C CA . TYR A 1 82 ? 9.178 -2.478 -0.803 1.00 98.31 82 TYR A CA 1
ATOM 656 C C . TYR A 1 82 ? 8.305 -2.006 -1.957 1.00 98.31 82 TYR A C 1
ATOM 658 O O . TYR A 1 82 ? 8.623 -2.194 -3.129 1.00 98.31 82 TYR A O 1
ATOM 666 N N . LEU A 1 83 ? 7.196 -1.365 -1.602 1.00 98.31 83 LEU A N 1
ATOM 667 C CA . LEU A 1 83 ? 6.410 -0.571 -2.532 1.00 98.31 83 LEU A CA 1
ATOM 668 C C . LEU A 1 83 ? 6.879 0.877 -2.471 1.00 98.31 83 LEU A C 1
ATOM 670 O O . LEU A 1 83 ? 7.056 1.428 -1.384 1.00 98.31 83 LEU A O 1
ATOM 674 N N . GLU A 1 84 ? 7.047 1.493 -3.633 1.00 97.44 84 GLU A N 1
ATOM 675 C CA . GLU A 1 84 ? 7.307 2.920 -3.776 1.00 97.44 84 GLU A CA 1
ATOM 676 C C . GLU A 1 84 ? 6.111 3.583 -4.452 1.00 97.44 84 GLU A C 1
ATOM 678 O O . GLU A 1 84 ? 5.770 3.252 -5.588 1.00 97.44 84 GLU A O 1
ATOM 683 N N . TYR A 1 85 ? 5.474 4.510 -3.742 1.00 96.38 85 TYR A N 1
ATOM 684 C CA . TYR A 1 85 ? 4.434 5.377 -4.276 1.00 96.38 85 TYR A CA 1
ATOM 685 C C . TYR A 1 85 ? 5.027 6.735 -4.645 1.00 96.38 85 TYR A C 1
ATOM 687 O O . TYR A 1 85 ? 5.713 7.342 -3.825 1.00 96.38 85 TYR A O 1
ATOM 695 N N . THR A 1 86 ? 4.730 7.228 -5.847 1.00 92.56 86 THR A N 1
ATOM 696 C CA . THR A 1 86 ? 5.111 8.563 -6.326 1.00 92.56 86 THR A CA 1
ATOM 697 C C . THR A 1 86 ? 3.863 9.382 -6.652 1.00 92.56 86 THR A C 1
ATOM 699 O O . THR A 1 86 ? 3.053 8.993 -7.492 1.00 92.56 86 THR A O 1
ATOM 702 N N . GLU A 1 87 ? 3.704 10.540 -6.008 1.00 87.31 87 GLU A N 1
ATOM 703 C CA . GLU A 1 87 ? 2.590 11.456 -6.285 1.00 87.31 87 GLU A CA 1
ATOM 704 C C . GLU A 1 87 ? 2.750 12.142 -7.653 1.00 87.31 87 GLU A C 1
ATOM 706 O O . GLU A 1 87 ? 3.802 12.707 -7.926 1.00 87.31 87 GLU A O 1
ATOM 711 N N . ASP A 1 88 ? 1.691 12.265 -8.461 1.00 78.31 88 ASP A N 1
ATOM 712 C CA . ASP A 1 88 ? 1.721 13.051 -9.717 1.00 78.31 88 ASP A CA 1
ATOM 713 C C . ASP A 1 88 ? 1.923 14.563 -9.486 1.00 78.31 88 ASP A C 1
ATOM 715 O O . ASP A 1 88 ? 2.270 15.318 -10.391 1.00 78.31 88 ASP A O 1
ATOM 719 N N . GLY A 1 89 ? 1.735 15.047 -8.261 1.00 66.88 89 GLY A N 1
ATOM 720 C CA . GLY A 1 89 ? 1.957 16.441 -7.907 1.00 66.88 89 GLY A CA 1
ATOM 721 C C . GLY A 1 89 ? 1.363 16.771 -6.548 1.00 66.88 89 GLY A C 1
ATOM 722 O O . GLY A 1 89 ? 0.189 16.526 -6.290 1.00 66.88 89 GLY A O 1
ATOM 723 N N . SER A 1 90 ? 2.170 17.359 -5.667 1.00 58.44 90 SER A N 1
ATOM 724 C CA . SER A 1 90 ? 1.713 17.696 -4.317 1.00 58.44 90 SER A CA 1
ATOM 725 C C . SER A 1 90 ? 0.695 18.842 -4.360 1.00 58.44 90 SER A C 1
ATOM 727 O O . SER A 1 90 ? 0.997 19.928 -4.864 1.00 58.44 90 SER A O 1
ATOM 729 N N . LYS A 1 91 ? -0.473 18.642 -3.729 1.00 58.22 91 LYS A N 1
ATOM 730 C CA . LYS A 1 91 ? -1.530 19.662 -3.530 1.00 58.22 91 LYS A CA 1
ATOM 731 C C . LYS A 1 91 ? -1.028 20.944 -2.846 1.00 58.22 91 LYS A C 1
ATOM 733 O O . LYS A 1 91 ? -1.652 21.991 -2.972 1.00 58.22 91 LYS A O 1
ATOM 738 N N . ASN A 1 92 ? 0.119 20.868 -2.169 1.00 57.62 92 ASN A N 1
ATOM 739 C CA . ASN A 1 92 ? 0.750 21.980 -1.458 1.00 57.62 92 ASN A CA 1
ATOM 740 C C . ASN A 1 92 ? 1.877 22.655 -2.256 1.00 57.62 92 ASN A C 1
ATOM 742 O O . ASN A 1 92 ? 2.667 23.400 -1.677 1.00 57.62 92 ASN A O 1
ATOM 746 N N . ARG A 1 93 ? 2.026 22.372 -3.560 1.00 60.12 93 ARG A N 1
ATOM 747 C CA . ARG A 1 93 ? 3.026 23.078 -4.369 1.00 60.12 93 ARG A CA 1
ATOM 748 C C . ARG A 1 93 ? 2.626 24.559 -4.466 1.00 60.12 93 ARG A C 1
ATOM 750 O O . ARG A 1 93 ? 1.514 24.848 -4.911 1.00 60.12 93 ARG A O 1
ATOM 757 N N . PRO A 1 94 ? 3.500 25.507 -4.082 1.00 54.22 94 PRO A N 1
ATOM 758 C CA . PRO A 1 94 ? 3.271 26.907 -4.406 1.00 54.22 94 PRO A CA 1
ATOM 759 C C . PRO A 1 94 ? 3.220 27.017 -5.933 1.00 54.22 94 PRO A C 1
ATOM 761 O O . PRO A 1 94 ? 4.143 26.576 -6.616 1.00 54.22 94 PRO A O 1
ATOM 764 N N . GLY A 1 95 ? 2.114 27.523 -6.480 1.00 58.34 95 GLY A N 1
ATOM 765 C CA . GLY A 1 95 ? 1.945 27.657 -7.929 1.00 58.34 95 GLY A CA 1
ATOM 766 C C . GLY A 1 95 ? 3.045 28.508 -8.588 1.00 58.34 95 GLY A C 1
ATOM 767 O O . GLY A 1 95 ? 3.782 29.237 -7.924 1.00 58.34 95 GLY A O 1
ATOM 768 N N . GLY A 1 96 ? 3.147 28.436 -9.917 1.00 65.12 96 GLY A N 1
ATOM 769 C CA . GLY A 1 96 ? 4.139 29.177 -10.708 1.00 65.12 96 GLY A CA 1
ATOM 770 C C . GLY A 1 96 ? 5.485 28.456 -10.875 1.00 65.12 96 GLY A C 1
ATOM 771 O O . GLY A 1 96 ? 5.648 27.300 -10.489 1.00 65.12 96 GLY A O 1
ATOM 772 N N . LEU A 1 97 ? 6.472 29.151 -11.454 1.00 61.12 97 LEU A N 1
ATOM 773 C CA . LEU A 1 97 ? 7.786 28.599 -11.844 1.00 61.12 97 LEU A CA 1
ATOM 774 C C . LEU A 1 97 ? 8.569 27.922 -10.702 1.00 61.12 97 LEU A C 1
ATOM 776 O O . LEU A 1 97 ? 9.365 27.021 -10.954 1.00 61.12 97 LEU A O 1
ATOM 780 N N . ARG A 1 98 ? 8.338 28.322 -9.443 1.00 57.72 98 ARG A N 1
ATOM 781 C CA . ARG A 1 98 ? 8.988 27.710 -8.268 1.00 57.72 98 ARG A CA 1
ATOM 782 C C . ARG A 1 98 ? 8.399 26.341 -7.914 1.00 57.72 98 ARG A C 1
ATOM 784 O O . ARG A 1 98 ? 9.139 25.485 -7.446 1.00 57.72 98 ARG A O 1
ATOM 791 N N . GLY A 1 99 ? 7.109 26.113 -8.175 1.00 56.41 99 GLY A N 1
ATOM 792 C CA . GLY A 1 99 ? 6.444 24.828 -7.937 1.00 56.41 99 GLY A CA 1
ATOM 793 C C . GLY A 1 99 ? 6.845 23.736 -8.929 1.00 56.41 99 GLY A C 1
ATOM 794 O O . GLY A 1 99 ? 6.825 22.562 -8.572 1.00 56.41 99 GLY A O 1
ATOM 795 N N . LEU A 1 100 ? 7.264 24.121 -10.140 1.00 55.88 100 LEU A N 1
ATOM 796 C CA . LEU A 1 100 ? 7.748 23.204 -11.183 1.00 55.88 100 LEU A CA 1
ATOM 797 C C . LEU A 1 100 ? 9.102 22.561 -10.840 1.00 55.88 100 LEU A C 1
ATOM 799 O O . LEU A 1 100 ? 9.406 21.488 -11.344 1.00 55.88 100 LEU A O 1
ATOM 803 N N . ARG A 1 101 ? 9.909 23.195 -9.977 1.00 57.47 101 ARG A N 1
ATOM 804 C CA . ARG A 1 101 ? 11.227 22.685 -9.552 1.00 57.47 101 ARG A CA 1
ATOM 805 C C . ARG A 1 101 ? 11.159 21.710 -8.373 1.00 57.47 101 ARG A C 1
ATOM 807 O O . ARG A 1 101 ? 12.174 21.124 -8.014 1.00 57.47 101 ARG A O 1
ATOM 814 N N . ILE A 1 102 ? 9.993 21.558 -7.742 1.00 62.47 102 ILE A N 1
ATOM 815 C CA . ILE A 1 102 ? 9.822 20.667 -6.593 1.00 62.47 102 ILE A CA 1
ATOM 816 C C . ILE A 1 102 ? 9.498 19.275 -7.126 1.00 62.47 102 ILE A C 1
ATOM 818 O O . ILE A 1 102 ? 8.432 19.077 -7.712 1.00 62.47 102 ILE A O 1
ATOM 822 N N . GLY A 1 103 ? 10.401 18.320 -6.890 1.00 65.19 103 GLY A N 1
ATOM 823 C CA . GLY A 1 103 ? 10.219 16.913 -7.246 1.00 65.19 103 GLY A CA 1
ATOM 824 C C . GLY A 1 103 ? 8.908 16.320 -6.721 1.00 65.19 103 GLY A C 1
ATOM 825 O O . GLY A 1 103 ? 8.210 16.890 -5.873 1.00 65.19 103 GLY A O 1
ATOM 826 N N . HIS A 1 104 ? 8.516 15.188 -7.287 1.00 76.38 104 HIS A N 1
ATOM 827 C CA . HIS A 1 104 ? 7.363 14.438 -6.804 1.00 76.38 104 HIS A CA 1
ATOM 828 C C . HIS A 1 104 ? 7.685 13.835 -5.439 1.00 76.38 104 HIS A C 1
ATOM 830 O O . HIS A 1 104 ? 8.811 13.405 -5.198 1.00 76.38 104 HIS A O 1
ATOM 836 N N . LYS A 1 105 ? 6.713 13.854 -4.523 1.00 81.56 105 LYS A N 1
ATOM 837 C CA . LYS A 1 105 ? 6.889 13.197 -3.230 1.00 81.56 105 LYS A CA 1
ATOM 838 C C . LYS A 1 105 ? 6.824 11.695 -3.445 1.00 81.56 105 LYS A C 1
ATOM 840 O O . LYS A 1 105 ? 5.921 11.220 -4.137 1.00 81.56 105 LYS A O 1
ATOM 845 N N . THR A 1 106 ? 7.762 10.986 -2.834 1.00 89.62 106 THR A N 1
ATOM 846 C CA . THR A 1 106 ? 7.799 9.530 -2.830 1.00 89.62 106 THR A CA 1
ATOM 847 C C . THR A 1 106 ? 7.633 8.999 -1.413 1.00 89.62 106 THR A C 1
ATOM 849 O O . THR A 1 106 ? 8.112 9.599 -0.449 1.00 89.62 106 THR A O 1
ATOM 852 N N . VAL A 1 107 ? 6.921 7.884 -1.280 1.00 94.62 107 VAL A N 1
ATOM 853 C CA . VAL A 1 107 ? 6.699 7.181 -0.012 1.00 94.62 107 VAL A CA 1
ATOM 854 C C . VAL A 1 107 ? 7.053 5.715 -0.215 1.00 94.62 107 VAL A C 1
ATOM 856 O O . VAL A 1 107 ? 6.605 5.100 -1.180 1.00 94.62 107 VAL A O 1
ATOM 859 N N . LYS A 1 108 ? 7.855 5.155 0.695 1.00 97.06 108 LYS A N 1
ATOM 860 C CA . LYS A 1 108 ? 8.265 3.747 0.667 1.00 97.06 108 LYS A CA 1
ATOM 861 C C . LYS A 1 108 ? 7.587 2.968 1.785 1.00 97.06 108 LYS A C 1
ATOM 863 O O . LYS A 1 108 ? 7.574 3.420 2.926 1.00 97.06 108 LYS A O 1
ATOM 868 N N . HIS A 1 109 ? 7.083 1.782 1.464 1.00 97.94 109 HIS A N 1
ATOM 869 C CA . HIS A 1 109 ? 6.548 0.832 2.436 1.00 97.94 109 HIS A CA 1
ATOM 870 C C . HIS A 1 109 ? 7.235 -0.529 2.282 1.00 97.94 109 HIS A C 1
ATOM 872 O O . HIS A 1 109 ? 7.081 -1.196 1.258 1.00 97.94 109 HIS A O 1
ATOM 878 N N . HIS A 1 110 ? 7.994 -0.944 3.298 1.00 97.88 110 HIS A N 1
ATOM 879 C CA . HIS A 1 110 ? 8.766 -2.189 3.278 1.00 97.88 110 HIS A CA 1
ATOM 880 C C . HIS A 1 110 ? 7.926 -3.413 3.660 1.00 97.88 110 HIS A C 1
ATOM 882 O O . HIS A 1 110 ? 7.085 -3.353 4.551 1.00 97.88 110 HIS A O 1
ATOM 888 N N . ALA A 1 111 ? 8.206 -4.552 3.024 1.00 97.75 111 ALA A N 1
ATOM 889 C CA . ALA A 1 111 ? 7.458 -5.801 3.174 1.00 97.75 111 ALA A CA 1
ATOM 890 C C . ALA A 1 111 ? 7.425 -6.292 4.615 1.00 97.75 111 ALA A C 1
ATOM 892 O O . ALA A 1 111 ? 8.471 -6.655 5.130 1.00 97.75 111 ALA A O 1
ATOM 893 N N . ASN A 1 112 ? 6.273 -6.367 5.279 1.00 96.44 112 ASN A N 1
ATOM 894 C CA . ASN A 1 112 ? 6.176 -6.965 6.612 1.00 96.44 112 ASN A CA 1
ATOM 895 C C . ASN A 1 112 ? 6.691 -8.424 6.614 1.00 96.44 112 ASN A C 1
ATOM 897 O O . ASN A 1 112 ? 6.150 -9.266 5.901 1.00 96.44 112 ASN A O 1
ATOM 901 N N . LEU A 1 113 ? 7.752 -8.691 7.386 1.00 94.12 113 LEU A N 1
ATOM 902 C CA . LEU A 1 113 ? 8.362 -10.021 7.513 1.00 94.12 113 LEU A CA 1
ATOM 903 C C . LEU A 1 113 ? 7.879 -10.767 8.764 1.00 94.12 113 LEU A C 1
ATOM 905 O O . LEU A 1 113 ? 8.031 -11.982 8.825 1.00 94.12 113 LEU A O 1
ATOM 909 N N . THR A 1 114 ? 7.325 -10.060 9.754 1.00 96.56 114 THR A N 1
ATOM 910 C CA . THR A 1 114 ? 6.840 -10.667 11.002 1.00 96.56 114 THR A CA 1
ATOM 911 C C . THR A 1 114 ? 5.440 -11.237 10.830 1.00 96.56 114 THR A C 1
ATOM 913 O O . THR A 1 114 ? 5.164 -12.325 11.319 1.00 96.56 114 THR A O 1
ATOM 916 N N . ASP A 1 115 ? 4.584 -10.536 10.083 1.00 95.56 115 ASP A N 1
ATOM 917 C CA . ASP A 1 115 ? 3.262 -11.019 9.692 1.00 95.56 115 ASP A CA 1
ATOM 918 C C . ASP A 1 115 ? 3.094 -10.965 8.164 1.00 95.56 115 ASP A C 1
ATOM 920 O O . ASP A 1 115 ? 2.674 -9.946 7.598 1.00 95.56 115 ASP A O 1
ATOM 924 N N . PRO A 1 116 ? 3.419 -12.069 7.466 1.00 94.44 116 PRO A N 1
ATOM 925 C CA . PRO A 1 116 ? 3.226 -12.171 6.027 1.00 94.44 116 PRO A CA 1
ATOM 926 C C . PRO A 1 116 ? 1.757 -12.062 5.606 1.00 94.44 116 PRO A C 1
ATOM 928 O O . PRO A 1 116 ? 1.484 -11.601 4.494 1.00 94.44 116 PRO A O 1
ATOM 931 N N . SER A 1 117 ? 0.804 -12.456 6.458 1.00 94.94 117 SER A N 1
ATOM 932 C CA . SER A 1 117 ? -0.620 -12.456 6.104 1.00 94.94 117 SER A CA 1
ATOM 933 C C . SER A 1 117 ? -1.134 -11.032 5.870 1.00 94.94 117 SER A C 1
ATOM 935 O O . SER A 1 117 ? -1.841 -10.798 4.886 1.00 94.94 117 SER A O 1
ATOM 937 N N . ARG A 1 118 ? -0.646 -10.071 6.667 1.00 96.06 118 ARG A N 1
ATOM 938 C CA . ARG A 1 118 ? -0.951 -8.631 6.583 1.00 96.06 118 ARG A CA 1
ATOM 939 C C . ARG A 1 118 ? 0.130 -7.813 5.869 1.00 96.06 118 ARG A C 1
ATOM 941 O O . ARG A 1 118 ? 0.139 -6.585 5.919 1.00 96.06 118 ARG A O 1
ATOM 948 N N . CYS A 1 119 ? 1.063 -8.467 5.180 1.00 97.94 119 CYS A N 1
ATOM 949 C CA . CYS A 1 119 ? 2.127 -7.785 4.452 1.00 97.94 119 CYS A CA 1
ATOM 950 C C . CYS A 1 119 ? 1.593 -7.086 3.196 1.00 97.94 119 CYS A C 1
ATOM 952 O O . CYS A 1 119 ? 1.232 -7.744 2.217 1.00 97.94 119 CYS A O 1
ATOM 954 N N . PHE A 1 120 ? 1.616 -5.748 3.181 1.00 98.12 120 PHE A N 1
ATOM 955 C CA . PHE A 1 120 ? 1.111 -4.975 2.045 1.00 98.12 120 PHE A CA 1
ATOM 956 C C . PHE A 1 120 ? 1.862 -5.273 0.744 1.00 98.12 120 PHE A C 1
ATOM 958 O O . PHE A 1 120 ? 1.241 -5.407 -0.303 1.00 98.12 120 PHE A O 1
ATOM 965 N N . VAL A 1 121 ? 3.183 -5.459 0.798 1.00 98.31 121 VAL A N 1
ATOM 966 C CA . VAL A 1 121 ? 3.982 -5.810 -0.389 1.00 98.31 121 VAL A CA 1
ATOM 967 C C . VAL A 1 121 ? 3.501 -7.130 -1.008 1.00 98.31 121 VAL A C 1
ATOM 969 O O . VAL A 1 121 ? 3.274 -7.198 -2.217 1.00 98.31 121 VAL A O 1
ATOM 972 N N . ARG A 1 122 ? 3.270 -8.158 -0.178 1.00 97.81 122 ARG A N 1
ATOM 973 C CA . ARG A 1 122 ? 2.737 -9.459 -0.617 1.00 97.81 122 ARG A CA 1
ATOM 974 C C . ARG A 1 122 ? 1.328 -9.314 -1.194 1.00 97.81 122 ARG A C 1
ATOM 976 O O . ARG A 1 122 ? 1.060 -9.800 -2.291 1.00 97.81 122 ARG A O 1
ATOM 983 N N . LEU A 1 123 ? 0.442 -8.636 -0.467 1.00 97.88 123 LEU A N 1
ATOM 984 C CA . LEU A 1 123 ? -0.960 -8.444 -0.847 1.00 97.88 123 LEU A CA 1
ATOM 985 C C . LEU A 1 123 ? -1.105 -7.617 -2.129 1.00 97.88 123 LEU A C 1
ATOM 987 O O . LEU A 1 123 ? -1.934 -7.938 -2.974 1.00 97.88 123 LEU A O 1
ATOM 991 N N . PHE A 1 124 ? -0.267 -6.600 -2.320 1.00 97.38 124 PHE A N 1
ATOM 992 C CA . PHE A 1 124 ? -0.215 -5.813 -3.548 1.00 97.38 124 PHE A CA 1
ATOM 993 C C . PHE A 1 124 ? 0.277 -6.642 -4.739 1.00 97.38 124 PHE A C 1
ATOM 995 O O . PHE A 1 124 ? -0.287 -6.545 -5.828 1.00 97.38 124 PHE A O 1
ATOM 1002 N N . SER A 1 125 ? 1.303 -7.477 -4.545 1.00 96.62 125 SER A N 1
ATOM 1003 C CA . SER A 1 125 ? 1.777 -8.394 -5.589 1.00 96.62 125 SER A CA 1
ATOM 1004 C C . SER A 1 125 ? 0.671 -9.368 -6.012 1.00 96.62 125 SER A C 1
ATOM 1006 O O . SER A 1 125 ? 0.388 -9.518 -7.204 1.00 96.62 125 SER A O 1
ATOM 1008 N N . LEU A 1 126 ? -0.045 -9.938 -5.035 1.00 96.25 126 LEU A N 1
ATOM 1009 C CA . LEU A 1 126 ? -1.225 -10.762 -5.288 1.00 96.25 126 LEU A CA 1
ATOM 1010 C C . LEU A 1 126 ? -2.324 -9.980 -6.019 1.00 96.25 126 LEU A C 1
ATOM 1012 O O . LEU A 1 126 ? -2.897 -10.474 -6.983 1.00 96.25 126 LEU A O 1
ATOM 1016 N N . TYR A 1 127 ? -2.612 -8.750 -5.601 1.00 96.31 127 TYR A N 1
ATOM 1017 C CA . TYR A 1 127 ? -3.586 -7.903 -6.278 1.00 96.31 127 TYR A CA 1
ATOM 1018 C C . TYR A 1 127 ? -3.235 -7.707 -7.759 1.00 96.31 127 TYR A C 1
ATOM 1020 O O . TYR A 1 127 ? -4.083 -7.948 -8.622 1.00 96.31 127 TYR A O 1
ATOM 1028 N N . LYS A 1 128 ? -1.981 -7.345 -8.073 1.00 94.12 128 LYS A N 1
ATOM 1029 C CA . LYS A 1 128 ? -1.529 -7.186 -9.464 1.00 94.12 128 LYS A CA 1
ATOM 1030 C C . LYS A 1 128 ? -1.656 -8.480 -10.261 1.00 94.12 128 LYS A C 1
ATOM 1032 O O . LYS A 1 128 ? -2.107 -8.420 -11.399 1.00 94.12 128 LYS A O 1
ATOM 1037 N N . SER A 1 129 ? -1.299 -9.630 -9.686 1.00 93.81 129 SER A N 1
ATOM 1038 C CA . SER A 1 129 ? -1.392 -10.917 -10.393 1.00 93.81 129 SER A CA 1
ATOM 1039 C C . SER A 1 129 ? -2.834 -11.358 -10.658 1.00 93.81 129 SER A C 1
ATOM 1041 O O . SER A 1 129 ? -3.083 -12.127 -11.583 1.00 93.81 129 SER A O 1
ATOM 1043 N N . ARG A 1 130 ? -3.797 -10.850 -9.878 1.00 92.44 130 ARG A N 1
ATOM 1044 C CA . ARG A 1 130 ? -5.235 -11.100 -10.063 1.00 92.44 130 ARG A CA 1
ATOM 1045 C C . ARG A 1 130 ? -5.939 -10.035 -10.901 1.00 92.44 130 ARG A C 1
ATOM 1047 O O . ARG A 1 130 ? -7.124 -10.202 -11.196 1.00 92.44 130 ARG A O 1
ATOM 1054 N N . CYS A 1 131 ? -5.262 -8.950 -11.272 1.00 92.00 131 CYS A N 1
ATOM 1055 C CA . CYS A 1 131 ? -5.822 -7.956 -12.180 1.00 92.00 131 CYS A CA 1
ATOM 1056 C C . CYS A 1 131 ? -5.936 -8.527 -13.603 1.00 92.00 131 CYS A C 1
ATOM 1058 O O . CYS A 1 131 ? -5.072 -9.293 -14.032 1.00 92.00 131 CYS A O 1
ATOM 1060 N N . PRO A 1 132 ? -6.981 -8.156 -14.363 1.00 90.00 132 PRO A N 1
ATOM 1061 C CA . PRO A 1 132 ? -7.105 -8.577 -15.750 1.00 90.00 132 PRO A CA 1
ATOM 1062 C C . PRO A 1 132 ? -5.926 -8.038 -16.582 1.00 90.00 132 PRO A C 1
ATOM 1064 O O . PRO A 1 132 ? -5.561 -6.873 -16.417 1.00 90.00 132 PRO A O 1
ATOM 1067 N N . PRO A 1 133 ? -5.355 -8.838 -17.502 1.00 83.25 133 PRO A N 1
ATOM 1068 C CA . PRO A 1 133 ? -4.145 -8.465 -18.242 1.00 83.25 133 PRO A CA 1
ATOM 1069 C C . PRO A 1 133 ? -4.369 -7.313 -19.231 1.00 83.25 133 PRO A C 1
ATOM 1071 O O . PRO A 1 133 ? -3.468 -6.515 -19.454 1.00 83.25 133 PRO A O 1
ATOM 1074 N N . ASN A 1 134 ? -5.580 -7.200 -19.789 1.00 82.38 134 ASN A N 1
ATOM 1075 C CA . ASN A 1 134 ? -5.965 -6.163 -20.750 1.00 82.38 134 ASN A CA 1
ATOM 1076 C C . ASN A 1 134 ? -7.201 -5.405 -20.240 1.00 82.38 134 ASN A C 1
ATOM 1078 O O . ASN A 1 134 ? -8.318 -5.649 -20.711 1.00 82.38 134 ASN A O 1
ATOM 1082 N N . PRO A 1 135 ? -7.051 -4.531 -19.232 1.00 83.00 135 PRO A N 1
ATOM 1083 C CA . PRO A 1 135 ? -8.179 -3.786 -18.704 1.00 83.00 135 PRO A CA 1
ATOM 1084 C C . PRO A 1 135 ? -8.663 -2.746 -19.720 1.00 83.00 135 PRO A C 1
ATOM 1086 O O . PRO A 1 135 ? -7.878 -2.097 -20.40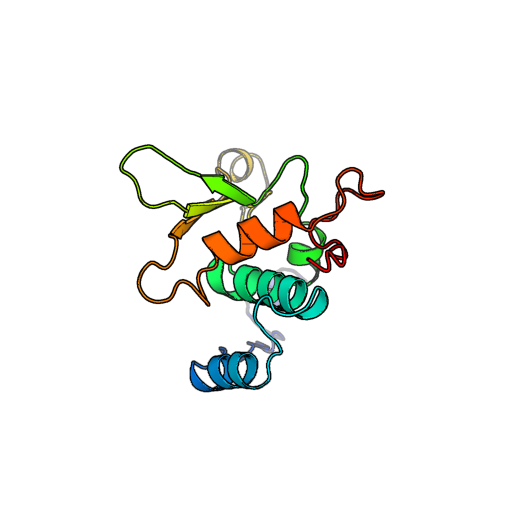7 1.00 83.00 135 PRO A O 1
ATOM 1089 N N . LYS A 1 136 ? -9.985 -2.552 -19.790 1.00 83.81 136 LYS A N 1
ATOM 1090 C CA . LYS A 1 136 ? -10.603 -1.538 -20.665 1.00 83.81 136 LYS A CA 1
ATOM 1091 C C . LYS A 1 136 ? -10.279 -0.103 -20.238 1.00 83.81 136 LYS A C 1
ATOM 1093 O O . LYS A 1 136 ? -10.409 0.816 -21.039 1.00 83.81 136 LYS A O 1
ATOM 1098 N N . SER A 1 137 ? -9.903 0.094 -18.975 1.00 89.19 137 SER A N 1
ATOM 1099 C CA . SER A 1 137 ? -9.473 1.375 -18.428 1.00 89.19 137 SER A CA 1
ATOM 1100 C C . SER A 1 137 ? -8.099 1.243 -17.785 1.00 89.19 137 SER A C 1
ATOM 1102 O O . SER A 1 137 ? -7.706 0.185 -17.305 1.00 89.19 137 SER A O 1
ATOM 1104 N N . ASN A 1 138 ? -7.389 2.362 -17.705 1.00 90.81 138 ASN A N 1
ATOM 1105 C CA . ASN A 1 138 ? -6.122 2.464 -16.987 1.00 90.81 138 ASN A CA 1
ATOM 1106 C C . ASN A 1 138 ? -6.318 2.719 -15.475 1.00 90.81 138 ASN A C 1
ATOM 1108 O O . ASN A 1 138 ? -5.448 3.273 -14.807 1.00 90.81 138 ASN A O 1
ATOM 1112 N N . SER A 1 139 ? -7.495 2.395 -14.935 1.00 92.50 139 SER A N 1
ATOM 1113 C CA . SER A 1 139 ? -7.804 2.585 -13.517 1.00 92.50 139 SER A CA 1
ATOM 1114 C C . SER A 1 139 ? -6.979 1.623 -12.671 1.00 92.50 139 SER A C 1
ATOM 1116 O O . SER A 1 139 ? -6.863 0.451 -13.017 1.00 92.50 139 SER A O 1
ATOM 1118 N N . PHE A 1 140 ? -6.439 2.091 -11.547 1.00 94.81 140 PHE A N 1
ATOM 1119 C CA . PHE A 1 140 ? -5.681 1.221 -10.652 1.00 94.81 140 PHE A CA 1
ATOM 1120 C C . PHE A 1 140 ? -6.553 0.189 -9.942 1.00 94.81 140 PHE A C 1
ATOM 1122 O O . PHE A 1 140 ? -6.102 -0.932 -9.776 1.00 94.81 140 PHE A O 1
ATOM 1129 N N . TYR A 1 141 ? -7.773 0.540 -9.517 1.00 94.69 141 TYR A N 1
ATOM 1130 C CA . TYR A 1 141 ? -8.697 -0.394 -8.865 1.00 94.69 141 TYR A CA 1
ATOM 1131 C C . TYR A 1 141 ? -9.527 -1.140 -9.913 1.00 94.69 141 TYR A C 1
ATOM 1133 O O . TYR A 1 141 ? -10.454 -0.578 -10.496 1.00 94.69 141 TYR A O 1
ATOM 1141 N N . LEU A 1 142 ? -9.178 -2.400 -10.153 1.00 92.81 142 LEU A N 1
ATOM 1142 C CA . LEU A 1 142 ? -9.815 -3.296 -11.108 1.00 92.81 142 LEU A CA 1
ATOM 1143 C C . LEU A 1 142 ? -10.447 -4.470 -10.367 1.00 92.81 142 LEU A C 1
ATOM 1145 O O . LEU A 1 142 ? -9.959 -4.906 -9.325 1.00 92.81 142 LEU A O 1
ATOM 1149 N N . GLN A 1 143 ? -11.522 -5.011 -10.935 1.00 88.75 143 GLN A N 1
ATOM 1150 C CA . GLN A 1 143 ? -12.114 -6.240 -10.429 1.00 88.75 143 GLN A CA 1
ATOM 1151 C C . GLN A 1 143 ? -11.112 -7.393 -10.594 1.00 88.75 143 GLN A C 1
ATOM 1153 O O . GLN A 1 143 ? -10.736 -7.728 -11.718 1.00 88.75 143 GLN A O 1
ATOM 1158 N N . CYS A 1 144 ? -10.695 -8.004 -9.483 1.00 87.31 144 CYS A N 1
ATO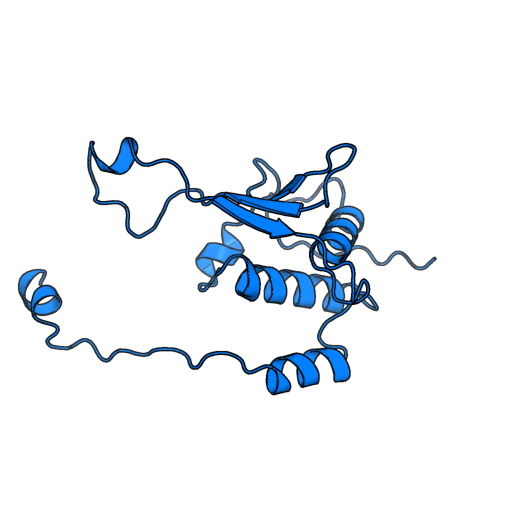M 1159 C CA . CYS A 1 144 ? -9.829 -9.177 -9.502 1.00 87.31 144 CYS A CA 1
ATOM 1160 C C . CYS A 1 144 ? -10.554 -10.383 -10.113 1.00 87.31 144 CYS A C 1
ATOM 1162 O O . CYS A 1 144 ? -11.742 -10.608 -9.858 1.00 87.31 144 CYS A O 1
ATOM 1164 N N . LEU A 1 145 ? -9.816 -11.179 -10.884 1.00 85.62 145 LEU A N 1
ATOM 1165 C CA . LEU A 1 145 ? -10.306 -12.425 -11.463 1.00 85.62 145 LEU A CA 1
ATOM 1166 C C . LEU A 1 145 ? -10.473 -13.498 -10.374 1.00 85.62 145 LEU A C 1
ATOM 1168 O O . LEU A 1 145 ? -9.624 -13.650 -9.490 1.00 85.62 145 LEU A O 1
ATOM 1172 N N . LEU A 1 146 ? -11.572 -14.252 -10.453 1.00 75.94 146 LEU A N 1
ATOM 1173 C CA . LEU A 1 146 ? -11.786 -15.463 -9.662 1.00 75.94 146 LEU A CA 1
ATOM 1174 C C . LEU A 1 146 ? -10.908 -16.570 -10.248 1.00 75.94 146 LEU A C 1
ATOM 1176 O O . LEU A 1 146 ? -11.276 -17.187 -11.242 1.00 75.94 146 LEU A O 1
ATOM 1180 N N . VAL A 1 147 ? -9.740 -16.802 -9.658 1.00 59.09 147 VAL A N 1
ATOM 1181 C CA . VAL A 1 147 ? -8.959 -18.006 -9.953 1.00 59.09 147 VAL A CA 1
ATOM 1182 C C . VAL A 1 147 ? -9.266 -18.997 -8.840 1.00 59.09 147 VAL A C 1
ATOM 1184 O O . VAL A 1 147 ? -8.714 -18.885 -7.747 1.00 59.09 147 VAL A O 1
ATOM 1187 N N . PHE A 1 148 ? -10.217 -19.897 -9.090 1.00 47.44 148 PHE A N 1
ATOM 1188 C CA . PHE A 1 148 ? -10.359 -21.109 -8.290 1.00 47.44 148 PHE A CA 1
ATOM 1189 C C . PHE A 1 148 ? -9.215 -22.032 -8.714 1.00 47.44 148 PHE A C 1
ATOM 1191 O O . PHE A 1 148 ? -9.188 -22.484 -9.858 1.00 47.44 148 PHE A O 1
ATOM 1198 N N . SER A 1 149 ? -8.225 -22.196 -7.839 1.00 42.06 149 SER A N 1
ATOM 1199 C CA . SER A 1 149 ? -7.249 -23.286 -7.921 1.00 42.06 149 SER A CA 1
ATOM 1200 C C . SER A 1 149 ? -7.847 -24.545 -7.319 1.00 42.06 149 SER A C 1
ATOM 1202 O O . SER A 1 149 ? -8.397 -24.398 -6.202 1.00 42.06 149 SER A O 1
#

pLDDT: mean 85.81, std 14.99, range [42.06, 98.31]

Foldseek 3Di:
DVVCVVVVNPDDPPDDDDDDPVNVVVCVVVLCAFDPDLNNLLSLLVVCCCVQVVPDDPVSLQPQFVVVHQWDWDDDVPDFIKIKGWDPADPPQDDDPRSVPDGTDIGIDGFDPPDNRSTNSNSVVVNVVQADPDDPDRTPRGRGDDDDD

Radius of gyration: 18.3 Å; chains: 1; bounding box: 36×61×38 Å

Secondary structure (DSSP, 8-state):
-HHHHHTTTT----PPPPPPHHHHHHHHHTTSSSSSSHHHHHHHHHHHHHHHH---SHHHHHH-BBTTBSEEEE--TTS--EEEEE-SS-TTPPSSTTGGGSPPPEEEEE--SS-STT-HHHHHHHHHHHS-SS-SS-BSS-PPP----

Organism: Geodia barretti (NCBI:txid519541)

InterPro domains:
  IPR021893 ZMYM2-like/QRICH1, C-terminal domain [PF12012] (20-144)
  IPR042838 Uncharacterized protein KIAA1958 [PTHR46963] (2-142)